Protein AF-A0A972S2K7-F1 (afdb_monomer)

Mean predicted aligned error: 4.79 Å

Radius of gyration: 17.34 Å; Cα contacts (8 Å, |Δi|>4): 99; chains: 1; bounding box: 44×30×43 Å

Secondary structure (DSSP, 8-state):
-HHHHHHHHHH-SSHHHHHHHHHHHHIIIIIIHHHHHHHHHHHT-S-HHHHHHHHHT-HHHHHHHHHHHTT-TT-GGGTHHHHHHHHHHHHHHHHHHHHHHHHHHHHHHHHHHHHHHHHHTT-

Structure (mmCIF, N/CA/C/O backbone):
data_AF-A0A972S2K7-F1
#
_entry.id   AF-A0A972S2K7-F1
#
loop_
_atom_site.group_PDB
_atom_site.id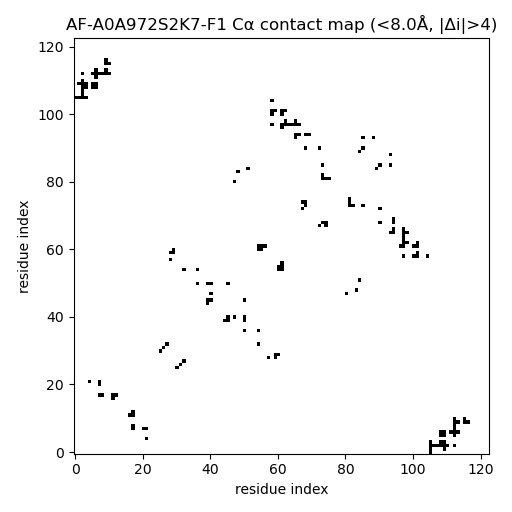
_atom_site.type_symbol
_atom_site.label_atom_id
_atom_site.label_alt_id
_atom_site.label_comp_id
_atom_site.label_asym_id
_atom_site.label_entity_id
_atom_site.label_seq_id
_atom_site.pdbx_PDB_ins_code
_atom_site.Cartn_x
_atom_site.Cartn_y
_atom_site.Cartn_z
_atom_site.occupancy
_atom_site.B_iso_or_equiv
_atom_site.auth_seq_id
_atom_site.auth_comp_id
_atom_site.auth_asym_id
_atom_site.auth_atom_id
_atom_site.pdbx_PDB_model_num
ATOM 1 N N . PHE A 1 1 ? 0.420 2.093 7.081 1.00 81.56 1 PHE A N 1
ATOM 2 C CA . PHE A 1 1 ? 0.387 1.406 8.393 1.00 81.56 1 PHE A CA 1
ATOM 3 C C . PHE A 1 1 ? -0.667 1.930 9.354 1.00 81.56 1 PHE A C 1
ATOM 5 O O . PHE A 1 1 ? -1.417 1.109 9.859 1.00 81.56 1 PHE A O 1
ATOM 12 N N . LEU A 1 2 ? -0.765 3.244 9.601 1.00 88.56 2 LEU A N 1
ATOM 13 C CA . LEU A 1 2 ? -1.687 3.786 10.614 1.00 88.56 2 LEU A CA 1
ATOM 14 C C . LEU A 1 2 ? -3.140 3.304 10.454 1.00 88.56 2 LEU A C 1
ATOM 16 O O . LEU A 1 2 ? -3.718 2.804 11.410 1.00 88.56 2 LEU A O 1
ATOM 20 N N . GLY A 1 3 ? -3.709 3.391 9.246 1.00 92.88 3 GLY A N 1
ATOM 21 C CA . GLY A 1 3 ? -5.088 2.949 9.002 1.00 92.88 3 GLY A CA 1
ATOM 22 C C . GLY A 1 3 ? -5.314 1.457 9.256 1.00 92.88 3 GLY A C 1
ATOM 23 O O . GLY A 1 3 ? -6.330 1.084 9.831 1.00 92.88 3 GLY A O 1
ATOM 24 N N . ILE A 1 4 ? -4.339 0.611 8.907 1.00 92.94 4 ILE A N 1
ATOM 25 C CA . ILE A 1 4 ? -4.375 -0.834 9.184 1.00 92.94 4 ILE A CA 1
ATOM 26 C C . ILE A 1 4 ? -4.319 -1.086 10.695 1.00 92.94 4 ILE A C 1
ATOM 28 O O . ILE A 1 4 ? -5.119 -1.853 11.218 1.00 92.94 4 ILE A O 1
ATOM 32 N N . ALA A 1 5 ? -3.413 -0.414 11.410 1.00 92.62 5 ALA A N 1
ATOM 33 C CA . ALA A 1 5 ? -3.284 -0.548 12.859 1.00 92.62 5 ALA A CA 1
ATOM 34 C C . ALA A 1 5 ? -4.555 -0.089 13.593 1.00 92.62 5 ALA A C 1
ATOM 36 O O . ALA A 1 5 ? -5.016 -0.764 14.511 1.00 92.62 5 ALA A O 1
ATOM 37 N N . PHE A 1 6 ? -5.158 1.018 13.150 1.00 94.38 6 PHE A N 1
ATOM 38 C CA . PHE A 1 6 ? -6.444 1.484 13.661 1.00 94.38 6 PHE A CA 1
ATOM 39 C C . PHE A 1 6 ? -7.570 0.485 13.370 1.00 94.38 6 PHE A C 1
ATOM 41 O O . PHE A 1 6 ? -8.346 0.150 14.257 1.00 94.38 6 PHE A O 1
ATOM 48 N N . PHE A 1 7 ? -7.644 -0.065 12.158 1.00 95.19 7 PHE A N 1
ATOM 49 C CA . PHE A 1 7 ? -8.612 -1.116 11.853 1.00 95.19 7 PHE A CA 1
ATOM 50 C C . PHE A 1 7 ? -8.457 -2.321 12.792 1.00 95.19 7 PHE A C 1
ATOM 52 O O . PHE A 1 7 ? -9.433 -2.750 13.406 1.00 95.19 7 PHE A O 1
ATOM 59 N N . ILE A 1 8 ? -7.229 -2.818 12.971 1.00 94.62 8 ILE A N 1
ATOM 60 C CA . ILE A 1 8 ? -6.939 -3.937 13.876 1.00 94.62 8 ILE A CA 1
ATOM 61 C C . ILE A 1 8 ? -7.396 -3.606 15.300 1.00 94.62 8 ILE A C 1
ATOM 63 O O . ILE A 1 8 ? -8.097 -4.417 15.905 1.00 94.62 8 ILE A O 1
ATOM 67 N N . SER A 1 9 ? -7.068 -2.416 15.817 1.00 93.44 9 SER A N 1
ATOM 68 C CA . SER A 1 9 ? -7.417 -2.026 17.189 1.00 93.44 9 SER A CA 1
ATOM 69 C C . SER A 1 9 ? -8.926 -2.007 17.441 1.00 93.44 9 SER A C 1
ATOM 71 O O . SER A 1 9 ? -9.363 -2.339 18.538 1.00 93.44 9 SER A O 1
ATOM 73 N N . THR A 1 10 ? -9.736 -1.693 16.425 1.00 93.12 10 THR A N 1
ATOM 74 C CA . THR A 1 10 ? -11.205 -1.691 16.549 1.00 93.12 10 THR A CA 1
ATOM 75 C C . THR A 1 10 ? -11.824 -3.090 16.569 1.00 93.12 10 THR A C 1
ATOM 77 O O . THR A 1 10 ? -12.941 -3.266 17.065 1.00 93.12 10 THR A O 1
ATOM 80 N N . VAL A 1 11 ? -11.124 -4.099 16.040 1.00 91.69 11 VAL A N 1
ATOM 81 C CA . VAL A 1 11 ? -11.620 -5.478 15.926 1.00 91.69 11 VAL A CA 1
ATOM 82 C C . VAL A 1 11 ? -11.224 -6.316 17.141 1.00 91.69 11 VAL A C 1
ATOM 84 O O . VAL A 1 11 ? -12.057 -7.080 17.645 1.00 91.69 11 VAL A O 1
ATOM 87 N N . VAL A 1 12 ? -9.986 -6.163 17.612 1.00 94.44 12 VAL A N 1
ATOM 88 C CA . VAL A 1 12 ? -9.402 -6.957 18.702 1.00 94.44 12 VAL A CA 1
ATOM 89 C C . VAL A 1 12 ? -9.922 -6.539 20.076 1.00 94.44 12 VAL A C 1
ATOM 91 O O . VAL A 1 12 ? -10.263 -5.385 2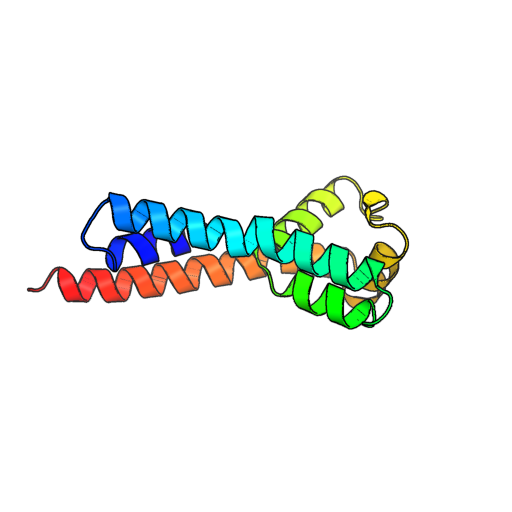0.307 1.00 94.44 12 VAL A O 1
ATOM 94 N N . LYS A 1 13 ? -9.992 -7.502 21.003 1.00 88.44 13 LYS A N 1
ATOM 95 C CA . LYS A 1 13 ? -10.498 -7.282 22.372 1.00 88.44 13 LYS A CA 1
ATOM 96 C C . LYS A 1 13 ? -9.397 -7.118 23.418 1.00 88.44 13 LYS A C 1
ATOM 98 O O . LYS A 1 13 ? -9.664 -6.594 24.491 1.00 88.44 13 LYS A O 1
ATOM 103 N N . SER A 1 14 ? -8.188 -7.595 23.131 1.00 93.00 14 SER A N 1
ATOM 104 C CA . SER A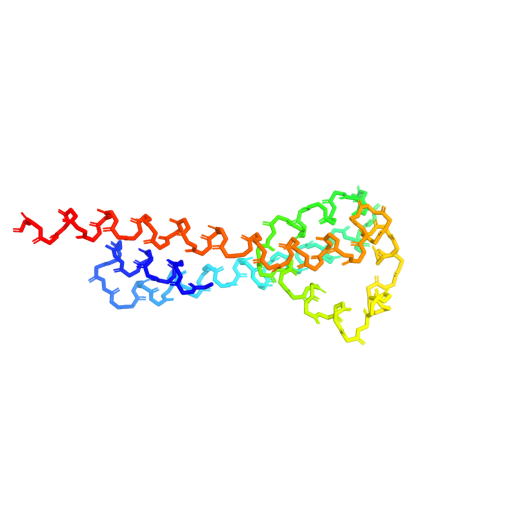 1 14 ? -7.048 -7.505 24.040 1.00 93.00 14 SER A CA 1
ATOM 105 C C . SER A 1 14 ? -5.835 -6.912 23.338 1.00 93.00 14 SER A C 1
ATOM 107 O O . SER A 1 14 ? -5.660 -7.050 22.123 1.00 93.00 14 SER A O 1
ATOM 109 N N . HIS A 1 15 ? -4.994 -6.260 24.137 1.00 91.31 15 HIS A N 1
ATOM 110 C CA . HIS A 1 15 ? -3.758 -5.647 23.672 1.00 91.31 15 HIS A CA 1
ATOM 111 C C . HIS A 1 15 ? -2.810 -6.681 23.050 1.00 91.31 15 HIS A C 1
ATOM 113 O O . HIS A 1 15 ? -2.335 -6.475 21.934 1.00 91.31 15 HIS A O 1
ATOM 119 N N . ASP A 1 16 ? -2.625 -7.827 23.713 1.00 94.50 16 ASP A N 1
ATOM 120 C CA . ASP A 1 16 ? -1.712 -8.885 23.262 1.00 94.50 16 ASP A CA 1
ATOM 121 C C . ASP A 1 16 ? -2.094 -9.429 21.879 1.00 94.50 16 ASP A C 1
ATOM 123 O O . ASP A 1 16 ? -1.238 -9.605 21.011 1.00 94.50 16 ASP A O 1
ATOM 127 N N . ILE A 1 17 ? -3.395 -9.629 21.630 1.00 94.94 17 ILE A N 1
ATOM 128 C CA . ILE A 1 17 ? -3.895 -10.085 20.325 1.00 94.94 17 ILE A CA 1
ATOM 129 C C . ILE A 1 17 ? -3.697 -8.994 19.265 1.00 94.94 17 ILE A C 1
ATOM 131 O O . ILE A 1 17 ? -3.297 -9.293 18.140 1.00 94.94 17 ILE A O 1
ATOM 135 N N . GLY A 1 18 ? -3.945 -7.727 19.610 1.00 94.94 18 GLY A N 1
ATOM 136 C CA . GLY A 1 18 ? -3.714 -6.596 18.708 1.00 94.94 18 GLY A CA 1
ATOM 137 C C . GLY A 1 18 ? -2.260 -6.475 18.262 1.00 94.94 18 GLY A C 1
ATOM 138 O O . GLY A 1 18 ? -1.994 -6.275 17.073 1.00 94.94 18 GLY A O 1
ATOM 139 N N . LEU A 1 19 ? -1.323 -6.653 19.195 1.00 94.62 19 LEU A N 1
ATOM 140 C CA . LEU A 1 19 ? 0.108 -6.649 18.911 1.00 94.62 19 LEU A CA 1
ATOM 141 C C . LEU A 1 19 ? 0.497 -7.839 18.030 1.00 94.62 19 LEU A C 1
ATOM 143 O O . LEU A 1 19 ? 1.142 -7.635 17.003 1.00 94.62 19 LEU A O 1
ATOM 147 N N . ALA A 1 20 ? 0.055 -9.053 18.372 1.00 95.56 20 ALA A N 1
ATOM 148 C CA . ALA A 1 20 ? 0.352 -10.257 17.596 1.00 95.56 20 ALA A CA 1
ATOM 149 C C . ALA A 1 20 ? -0.146 -10.153 16.144 1.00 95.56 20 ALA A C 1
ATOM 151 O O . ALA A 1 20 ? 0.594 -10.467 15.212 1.00 95.56 20 ALA A O 1
ATOM 152 N N . ILE A 1 21 ? -1.369 -9.654 15.931 1.00 95.88 21 ILE A N 1
ATOM 153 C CA . ILE A 1 21 ? -1.930 -9.465 14.585 1.00 95.88 21 ILE A CA 1
ATOM 154 C C . ILE A 1 21 ? -1.175 -8.373 13.828 1.00 95.88 21 ILE A C 1
ATOM 156 O O . ILE A 1 21 ? -0.830 -8.570 12.666 1.00 95.88 21 ILE A O 1
ATOM 160 N N . SER A 1 22 ? -0.884 -7.238 14.468 1.00 93.75 22 SER A N 1
ATOM 161 C CA . SER A 1 22 ? -0.142 -6.145 13.824 1.00 93.75 22 SER A CA 1
ATOM 162 C C . SER A 1 22 ? 1.254 -6.592 13.395 1.00 93.75 22 SER A C 1
ATOM 164 O O . SER A 1 22 ? 1.691 -6.293 12.284 1.00 93.75 22 SER A O 1
ATOM 166 N N . PHE A 1 23 ? 1.927 -7.359 14.253 1.00 93.00 23 PHE A N 1
ATOM 167 C CA . PHE A 1 23 ? 3.220 -7.954 13.950 1.00 93.00 23 PHE A CA 1
ATOM 168 C C . PHE A 1 23 ? 3.124 -8.993 12.825 1.00 93.00 23 PHE A C 1
ATOM 170 O O . PHE A 1 23 ? 3.942 -8.977 11.911 1.00 93.00 23 PHE A O 1
ATOM 177 N N . GLY A 1 24 ? 2.091 -9.839 12.823 1.00 94.75 24 GLY A N 1
ATOM 178 C CA . GLY A 1 24 ? 1.838 -10.794 11.742 1.00 94.75 24 GLY A CA 1
ATOM 179 C C . GLY A 1 24 ? 1.600 -10.114 10.390 1.00 94.75 24 GLY A C 1
ATOM 180 O O . GLY A 1 24 ? 2.204 -10.500 9.393 1.00 94.75 24 GLY A O 1
ATOM 181 N N . VAL A 1 25 ? 0.786 -9.055 10.356 1.00 93.50 25 VAL A N 1
ATOM 182 C CA . VAL A 1 25 ? 0.560 -8.248 9.144 1.00 93.50 25 VAL A CA 1
ATOM 183 C C . VAL A 1 25 ? 1.864 -7.625 8.656 1.00 93.50 25 VAL A C 1
ATOM 185 O O . VAL A 1 25 ? 2.141 -7.642 7.459 1.00 93.50 25 VAL A O 1
ATOM 188 N N . TRP A 1 26 ? 2.684 -7.111 9.573 1.00 91.88 26 TRP A N 1
ATOM 189 C CA . TRP A 1 26 ? 3.999 -6.581 9.236 1.00 91.88 26 TRP A CA 1
ATOM 190 C C . TRP A 1 26 ? 4.925 -7.657 8.651 1.00 91.88 26 TRP A C 1
ATOM 192 O O . TRP A 1 26 ? 5.525 -7.417 7.608 1.00 91.88 26 TRP A O 1
ATOM 202 N N . ILE A 1 27 ? 4.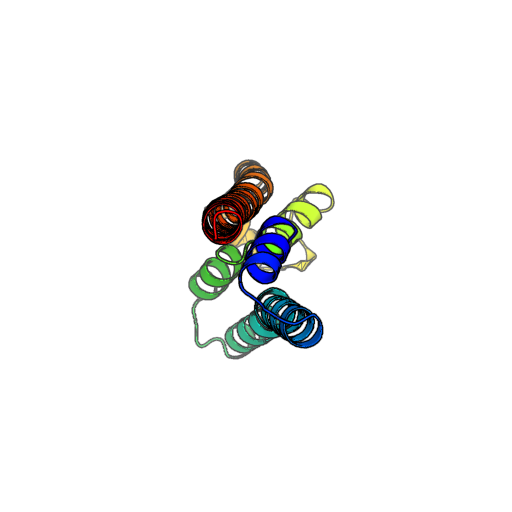995 -8.854 9.249 1.00 93.06 27 ILE A N 1
ATOM 203 C CA . ILE A 1 27 ? 5.797 -9.966 8.714 1.00 93.06 27 ILE A CA 1
ATOM 204 C C . ILE A 1 27 ? 5.348 -10.317 7.301 1.00 93.06 27 ILE A C 1
ATOM 206 O O . ILE A 1 27 ? 6.193 -10.455 6.425 1.00 93.06 27 ILE A O 1
ATOM 210 N N . VAL A 1 28 ? 4.044 -10.463 7.065 1.00 91.75 28 VAL A N 1
ATOM 211 C CA . VAL A 1 28 ? 3.532 -10.846 5.743 1.00 91.75 28 VAL A CA 1
ATOM 212 C C . VAL A 1 28 ? 3.871 -9.781 4.706 1.00 91.75 28 VAL A C 1
ATOM 214 O O . VAL A 1 28 ? 4.411 -10.108 3.652 1.00 91.75 28 VAL A O 1
ATOM 217 N N . LEU A 1 29 ? 3.581 -8.516 5.016 1.00 89.69 29 LEU A N 1
ATOM 218 C CA . LEU A 1 29 ? 3.768 -7.424 4.070 1.00 89.69 29 LEU A CA 1
ATOM 219 C C . LEU A 1 29 ? 5.233 -7.024 3.876 1.00 89.69 29 LEU A C 1
ATOM 221 O O . LEU A 1 29 ? 5.534 -6.425 2.857 1.00 89.69 29 LEU A O 1
ATOM 225 N N . LEU A 1 30 ? 6.136 -7.278 4.821 1.00 87.06 30 LEU A N 1
ATOM 226 C CA . LEU A 1 30 ? 7.526 -6.826 4.705 1.00 87.06 30 LEU A CA 1
ATOM 227 C C . LEU A 1 30 ? 8.504 -7.995 4.616 1.00 87.06 30 LEU A C 1
ATOM 229 O O . LEU A 1 30 ? 9.287 -8.074 3.682 1.00 87.06 30 LEU A O 1
ATOM 233 N N . GLY A 1 31 ? 8.466 -8.924 5.567 1.00 85.69 31 GLY A N 1
ATOM 234 C CA . GLY A 1 31 ? 9.443 -10.013 5.612 1.00 85.69 31 GLY A CA 1
ATOM 235 C C . GLY A 1 31 ? 9.166 -11.129 4.603 1.00 85.69 31 GLY A C 1
ATOM 236 O O . GLY A 1 31 ? 10.066 -11.582 3.902 1.00 85.69 31 GLY A O 1
ATOM 237 N N . PHE A 1 32 ? 7.924 -11.608 4.551 1.00 88.06 32 PHE A N 1
ATOM 238 C CA . PHE A 1 32 ? 7.589 -12.842 3.845 1.00 88.06 32 PHE A CA 1
ATOM 239 C C . PHE A 1 32 ? 7.524 -12.651 2.331 1.00 88.06 32 PHE A C 1
ATOM 241 O O . PHE A 1 32 ? 8.082 -13.464 1.596 1.00 88.06 32 PHE A O 1
ATOM 248 N N . ILE A 1 33 ? 6.867 -11.581 1.869 1.00 89.19 33 ILE A N 1
ATOM 249 C CA . ILE A 1 33 ? 6.764 -11.270 0.437 1.00 89.19 33 ILE A CA 1
ATOM 250 C C . ILE A 1 33 ? 8.155 -11.089 -0.179 1.00 89.19 33 ILE A C 1
ATOM 252 O O . ILE A 1 33 ? 8.428 -11.703 -1.205 1.00 89.19 33 ILE A O 1
ATOM 256 N N . ASP A 1 34 ? 9.055 -10.349 0.469 1.00 87.69 34 ASP A N 1
ATOM 257 C CA . ASP A 1 34 ? 10.398 -10.088 -0.061 1.00 87.69 34 ASP A CA 1
ATOM 258 C C . ASP A 1 34 ? 11.200 -11.381 -0.255 1.00 87.69 34 ASP A C 1
ATOM 260 O O . ASP A 1 34 ? 11.727 -11.645 -1.337 1.00 87.69 34 ASP A O 1
ATOM 264 N N . VAL A 1 35 ? 11.243 -12.236 0.772 1.00 89.62 35 VAL A N 1
ATOM 265 C CA . VAL A 1 35 ? 11.954 -13.522 0.700 1.00 89.62 35 VAL A CA 1
ATOM 266 C C . VAL A 1 35 ? 11.325 -14.444 -0.346 1.00 89.62 35 VAL A C 1
ATOM 268 O O . VAL A 1 35 ? 12.045 -15.108 -1.094 1.00 89.62 35 VAL A O 1
ATOM 271 N N . ALA A 1 36 ? 9.992 -14.478 -0.429 1.00 90.44 36 ALA A N 1
ATOM 272 C CA . ALA A 1 36 ? 9.288 -15.290 -1.412 1.00 90.44 36 ALA A CA 1
ATOM 273 C C . ALA A 1 36 ? 9.599 -14.840 -2.848 1.00 90.44 36 ALA A C 1
ATOM 275 O O . ALA A 1 36 ? 9.912 -15.680 -3.691 1.00 90.44 36 ALA A O 1
ATOM 276 N N . LEU A 1 37 ? 9.565 -13.533 -3.122 1.00 88.25 37 LEU A N 1
ATOM 277 C CA . LEU A 1 37 ? 9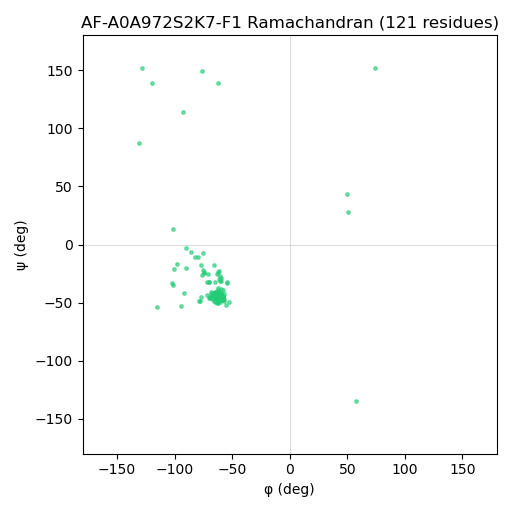.831 -12.984 -4.452 1.00 88.25 37 LEU A CA 1
ATOM 278 C C . LEU A 1 37 ? 11.287 -13.199 -4.876 1.00 88.25 37 LEU A C 1
ATOM 280 O O . LEU A 1 37 ? 11.519 -13.685 -5.982 1.00 88.25 37 LEU A O 1
ATOM 284 N N . ILE A 1 38 ? 12.260 -12.956 -3.990 1.00 86.69 38 ILE A N 1
ATOM 285 C CA . ILE A 1 38 ? 13.678 -13.260 -4.259 1.00 86.69 38 ILE A CA 1
ATOM 286 C C . ILE A 1 38 ? 13.852 -14.751 -4.568 1.00 86.69 38 ILE A C 1
ATOM 288 O O . ILE A 1 38 ? 14.520 -15.116 -5.535 1.00 86.69 38 ILE A O 1
ATOM 292 N N . GLY A 1 39 ? 13.214 -15.624 -3.785 1.00 88.38 39 GLY A N 1
ATOM 293 C CA . GLY A 1 39 ? 13.250 -17.065 -4.018 1.00 88.38 39 GLY A CA 1
ATOM 294 C C . GLY A 1 39 ? 12.686 -17.472 -5.384 1.00 88.38 39 GLY A C 1
ATOM 295 O O . GLY A 1 39 ? 13.239 -18.368 -6.024 1.00 88.38 39 GLY A O 1
ATOM 296 N N . LEU A 1 40 ? 11.620 -16.816 -5.852 1.00 88.12 40 LEU A N 1
ATOM 297 C CA . LEU A 1 40 ? 11.044 -17.054 -7.180 1.00 88.12 40 LEU A CA 1
ATOM 298 C C . LEU A 1 40 ? 11.973 -16.583 -8.303 1.00 88.12 40 LEU A C 1
ATOM 300 O O . LEU A 1 40 ? 12.165 -17.324 -9.269 1.00 88.12 40 LEU A O 1
ATOM 304 N N . MET A 1 41 ? 12.593 -15.411 -8.147 1.00 84.94 41 MET A N 1
ATOM 305 C CA . MET A 1 41 ? 13.575 -14.890 -9.103 1.00 84.94 41 MET A CA 1
ATOM 306 C C . MET A 1 41 ? 14.800 -15.803 -9.201 1.00 84.94 41 MET A C 1
ATOM 308 O O . MET A 1 41 ? 15.214 -16.168 -10.294 1.00 84.94 41 MET A O 1
ATOM 312 N N . MET A 1 42 ? 15.340 -16.268 -8.069 1.00 86.81 42 MET A N 1
ATOM 313 C CA . MET A 1 42 ? 16.502 -17.170 -8.049 1.00 86.81 42 MET A CA 1
ATOM 314 C C . MET A 1 42 ? 16.249 -18.503 -8.760 1.00 86.81 42 MET A C 1
ATOM 316 O O . MET A 1 42 ? 17.178 -19.118 -9.282 1.00 86.81 42 MET A O 1
ATOM 320 N N . GLN A 1 43 ? 15.002 -18.977 -8.764 1.00 86.75 43 GLN A N 1
ATOM 321 C CA . GLN A 1 43 ? 14.647 -20.223 -9.434 1.00 86.75 43 GLN A CA 1
ATOM 322 C C . GLN A 1 43 ? 14.546 -20.070 -10.957 1.00 86.75 43 GLN A C 1
ATOM 324 O O . GLN A 1 43 ? 14.569 -21.094 -11.638 1.00 86.75 43 GLN A O 1
ATOM 329 N N . ASN A 1 44 ? 14.428 -18.846 -11.494 1.00 80.25 44 ASN A N 1
ATOM 330 C CA . ASN A 1 44 ? 14.207 -18.561 -12.922 1.00 80.25 44 ASN A CA 1
ATOM 331 C C . ASN A 1 44 ? 13.038 -19.360 -13.542 1.00 80.25 44 ASN A C 1
ATOM 333 O O . ASN A 1 44 ? 13.046 -19.693 -14.726 1.00 80.25 44 ASN A O 1
ATOM 337 N N . ARG A 1 45 ? 12.038 -19.729 -12.729 1.00 81.12 45 ARG A N 1
ATOM 338 C CA . ARG A 1 45 ? 10.865 -20.524 -13.158 1.00 81.12 45 ARG A CA 1
ATOM 339 C C . ARG A 1 45 ? 9.635 -19.675 -13.450 1.00 81.12 45 ARG A C 1
ATOM 341 O O . ARG A 1 45 ? 8.684 -20.167 -14.049 1.00 81.12 45 ARG A O 1
ATOM 348 N N . VAL A 1 46 ? 9.637 -18.437 -12.977 1.00 84.88 46 VAL A N 1
ATOM 349 C CA . VAL A 1 46 ? 8.543 -17.477 -13.099 1.00 84.88 46 VAL A CA 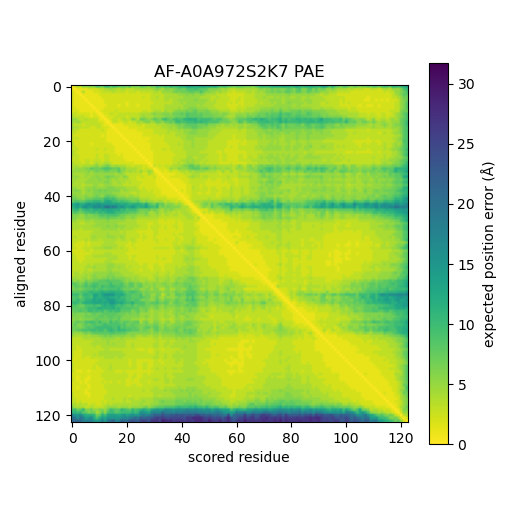1
ATOM 350 C C . VAL A 1 46 ? 9.087 -16.277 -13.859 1.00 84.88 46 VAL A C 1
ATOM 352 O O . VAL A 1 46 ? 10.224 -15.883 -13.623 1.00 84.88 46 VAL A O 1
ATOM 355 N N . ALA A 1 47 ? 8.297 -15.725 -14.779 1.00 85.75 47 ALA A N 1
ATOM 356 C CA . ALA A 1 47 ? 8.687 -14.525 -15.509 1.00 85.75 47 ALA A CA 1
ATOM 357 C C . ALA A 1 47 ? 8.859 -13.340 -14.545 1.00 85.75 47 ALA A C 1
ATOM 359 O O . ALA A 1 47 ? 8.020 -13.140 -13.660 1.00 85.75 47 ALA A O 1
ATOM 360 N N . ASP A 1 48 ? 9.900 -12.535 -14.759 1.00 82.00 48 ASP A N 1
ATOM 361 C CA . ASP A 1 48 ? 10.207 -11.348 -13.947 1.00 82.00 48 ASP A CA 1
ATOM 362 C C . ASP A 1 48 ? 9.010 -10.387 -13.863 1.00 82.00 48 ASP A C 1
ATOM 364 O O . ASP A 1 48 ? 8.744 -9.795 -12.819 1.00 82.00 48 ASP A O 1
ATOM 368 N N . GLU A 1 49 ? 8.216 -10.324 -14.934 1.00 83.25 49 GLU A N 1
ATOM 369 C CA . GLU A 1 49 ? 6.978 -9.548 -15.032 1.00 83.25 49 GLU A CA 1
ATOM 370 C C . GLU A 1 49 ? 5.958 -9.915 -13.946 1.00 83.25 49 GLU A C 1
ATOM 372 O O . GLU A 1 49 ? 5.328 -9.053 -13.329 1.00 83.25 49 GLU A O 1
ATOM 377 N N . VAL A 1 50 ? 5.799 -11.216 -13.686 1.00 87.88 50 VAL A N 1
ATOM 378 C CA . VAL A 1 50 ? 4.845 -11.734 -12.700 1.00 87.88 50 VAL A CA 1
ATOM 379 C C . VAL A 1 50 ? 5.343 -11.425 -11.296 1.00 87.88 50 VAL A C 1
ATOM 381 O O . VAL A 1 50 ? 4.565 -10.979 -10.453 1.00 87.88 50 VAL A O 1
ATOM 384 N N . VAL A 1 51 ? 6.641 -11.618 -11.050 1.00 88.31 51 VAL A N 1
ATOM 385 C CA . VAL A 1 51 ? 7.266 -11.288 -9.764 1.00 88.31 51 VAL A CA 1
ATOM 386 C C . VAL A 1 51 ? 7.097 -9.799 -9.471 1.00 88.31 51 VAL A C 1
ATOM 388 O O . VAL A 1 51 ? 6.642 -9.437 -8.385 1.00 88.31 51 VAL A O 1
ATOM 391 N N . LEU A 1 52 ? 7.385 -8.938 -10.449 1.00 86.44 52 LEU A N 1
ATOM 392 C CA . LEU A 1 52 ? 7.246 -7.496 -10.299 1.00 86.44 52 LEU A CA 1
ATOM 393 C C . LEU A 1 52 ? 5.791 -7.087 -10.080 1.00 86.44 52 LEU A C 1
ATOM 395 O O . LEU A 1 52 ? 5.514 -6.261 -9.216 1.00 86.44 52 LEU A O 1
ATOM 399 N N . THR A 1 53 ? 4.850 -7.680 -10.814 1.00 87.69 53 THR A N 1
ATOM 400 C CA . THR A 1 53 ? 3.422 -7.398 -10.627 1.00 87.69 53 THR A CA 1
ATOM 401 C C . THR A 1 53 ? 2.998 -7.708 -9.194 1.00 87.69 53 THR A C 1
ATOM 403 O O . THR A 1 53 ? 2.349 -6.885 -8.554 1.00 87.69 53 THR A O 1
ATOM 406 N N . VAL A 1 54 ? 3.412 -8.856 -8.648 1.00 90.88 54 VAL A N 1
ATOM 407 C CA . VAL A 1 54 ? 3.126 -9.218 -7.253 1.00 90.88 54 VAL A CA 1
ATOM 408 C C . VAL A 1 54 ? 3.810 -8.260 -6.273 1.00 90.88 54 VAL A C 1
ATOM 410 O O . VAL A 1 54 ? 3.176 -7.838 -5.306 1.00 90.88 54 VAL A O 1
ATOM 413 N N . ALA A 1 55 ? 5.059 -7.861 -6.533 1.00 90.25 55 ALA A N 1
ATOM 414 C CA . ALA A 1 55 ? 5.763 -6.861 -5.730 1.00 90.25 55 ALA A CA 1
ATOM 415 C C . ALA A 1 55 ? 4.994 -5.530 -5.694 1.00 90.25 55 ALA A C 1
ATOM 417 O O . ALA A 1 55 ? 4.771 -4.953 -4.632 1.00 90.25 55 ALA A O 1
ATOM 418 N N . MET A 1 56 ? 4.511 -5.073 -6.850 1.00 91.25 56 MET A N 1
ATOM 419 C CA . MET A 1 56 ? 3.804 -3.801 -7.001 1.00 91.25 56 MET A CA 1
ATOM 420 C C . MET A 1 56 ? 2.357 -3.824 -6.476 1.00 91.25 56 MET A C 1
ATOM 422 O O . MET A 1 56 ? 1.724 -2.770 -6.386 1.00 91.25 56 MET A O 1
ATOM 426 N N . LEU A 1 57 ? 1.829 -4.988 -6.080 1.00 93.00 57 LEU A N 1
ATOM 427 C CA . LEU A 1 57 ? 0.573 -5.108 -5.326 1.00 93.00 57 LEU A CA 1
ATOM 428 C C . LEU A 1 57 ? 0.758 -4.882 -3.821 1.00 93.00 57 LEU A C 1
ATOM 430 O O . LEU A 1 57 ? -0.223 -4.782 -3.088 1.00 93.00 57 LEU A O 1
ATOM 434 N N . ASN A 1 58 ? 1.991 -4.828 -3.324 1.00 94.31 58 ASN A N 1
ATOM 435 C CA . ASN A 1 58 ? 2.248 -4.596 -1.914 1.00 94.31 58 ASN A CA 1
ATOM 436 C C . ASN A 1 58 ? 2.455 -3.095 -1.645 1.00 94.31 58 ASN A C 1
ATOM 438 O O . ASN A 1 58 ? 3.466 -2.53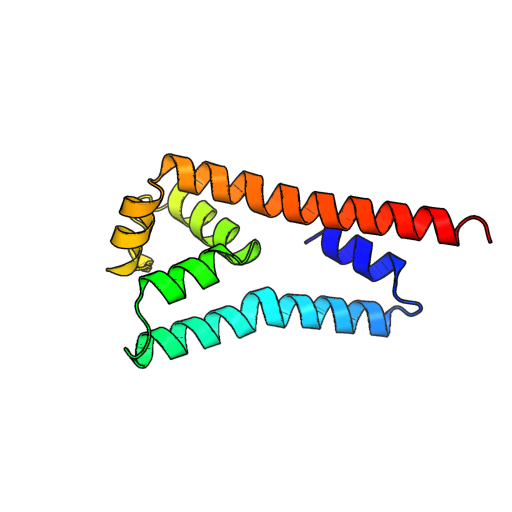5 -2.065 1.00 94.31 58 ASN A O 1
ATOM 442 N N . PRO A 1 59 ? 1.572 -2.418 -0.889 1.00 93.94 59 PRO A N 1
ATOM 443 C CA . PRO A 1 59 ? 1.679 -0.975 -0.667 1.00 93.94 59 PRO A CA 1
ATOM 444 C C . PRO A 1 59 ? 2.956 -0.560 0.079 1.00 93.94 59 PRO A C 1
ATOM 446 O O . PRO A 1 59 ? 3.397 0.576 -0.076 1.00 93.94 59 PRO A O 1
ATOM 449 N N . ILE A 1 60 ? 3.560 -1.445 0.882 1.00 93.19 60 ILE A N 1
ATOM 450 C CA . ILE A 1 60 ? 4.857 -1.155 1.514 1.00 93.19 60 ILE A CA 1
ATOM 451 C C . ILE A 1 60 ? 5.957 -1.142 0.457 1.00 93.19 60 ILE A C 1
ATOM 453 O O . ILE A 1 60 ? 6.778 -0.226 0.440 1.00 93.19 60 ILE A O 1
ATOM 457 N N . GLU A 1 61 ? 5.952 -2.142 -0.421 1.00 93.06 61 GLU A N 1
ATOM 458 C CA . GLU A 1 61 ? 6.989 -2.305 -1.432 1.00 93.06 61 GLU A CA 1
ATOM 459 C C . GLU A 1 61 ? 6.969 -1.170 -2.440 1.00 93.06 61 GLU A C 1
ATOM 461 O O . GLU A 1 61 ? 7.998 -0.556 -2.708 1.00 93.06 61 GLU A O 1
ATOM 466 N N . VAL A 1 62 ? 5.778 -0.815 -2.920 1.00 94.38 62 VAL A N 1
ATOM 467 C CA . VAL A 1 62 ? 5.617 0.302 -3.851 1.00 94.38 62 VAL A CA 1
ATOM 468 C C . VAL A 1 62 ? 6.136 1.599 -3.229 1.00 94.38 62 VAL A C 1
ATOM 470 O O . VAL A 1 62 ? 6.862 2.346 -3.883 1.00 94.38 62 VAL A O 1
ATOM 473 N N . PHE A 1 63 ? 5.812 1.865 -1.958 1.00 94.62 63 PHE A N 1
ATOM 474 C CA . PHE A 1 63 ? 6.333 3.040 -1.260 1.00 94.62 63 PHE A CA 1
ATOM 475 C C . PHE A 1 63 ? 7.863 3.011 -1.159 1.00 94.62 63 PHE A C 1
ATOM 477 O O . PHE A 1 63 ? 8.513 4.025 -1.405 1.00 94.62 63 PHE A O 1
ATOM 484 N N . ARG A 1 64 ? 8.446 1.852 -0.825 1.00 92.44 64 ARG A N 1
ATOM 485 C CA . ARG A 1 64 ? 9.898 1.672 -0.699 1.00 92.44 64 ARG A CA 1
ATOM 486 C C . ARG A 1 64 ? 10.613 1.927 -2.023 1.00 92.44 64 ARG A C 1
ATOM 488 O O . ARG A 1 64 ? 11.553 2.715 -2.056 1.00 92.44 64 ARG A O 1
ATOM 495 N N . VAL A 1 65 ? 10.148 1.307 -3.104 1.00 92.50 65 VAL A N 1
ATOM 496 C CA . VAL A 1 65 ? 10.720 1.477 -4.446 1.00 92.50 65 VAL A CA 1
ATOM 497 C C . VAL A 1 65 ? 10.576 2.925 -4.917 1.00 92.50 65 VAL A C 1
ATOM 499 O O . VAL A 1 65 ? 11.545 3.517 -5.385 1.00 92.50 65 VAL A O 1
ATOM 502 N N . GLY A 1 66 ? 9.408 3.538 -4.708 1.00 93.69 66 GLY A N 1
ATOM 503 C CA . GLY A 1 66 ? 9.186 4.953 -5.001 1.00 93.69 66 GLY A CA 1
ATOM 504 C C . GLY A 1 66 ? 10.140 5.876 -4.246 1.00 93.69 66 GLY A C 1
ATOM 505 O O . GLY A 1 66 ? 10.759 6.749 -4.848 1.00 93.69 66 GLY A O 1
ATOM 506 N N . ALA A 1 67 ? 10.324 5.649 -2.945 1.00 93.25 67 ALA A N 1
ATOM 507 C CA . ALA A 1 67 ? 11.246 6.429 -2.128 1.00 93.25 67 ALA A CA 1
ATOM 508 C C . ALA A 1 67 ? 12.703 6.287 -2.596 1.00 93.25 67 ALA A C 1
ATOM 510 O O . ALA A 1 67 ? 13.410 7.287 -2.658 1.00 93.25 67 ALA A O 1
ATOM 511 N N . ILE A 1 68 ? 13.143 5.079 -2.967 1.00 93.19 68 ILE A N 1
ATOM 512 C CA . ILE A 1 68 ? 14.487 4.854 -3.526 1.00 93.19 68 ILE A CA 1
ATOM 513 C C . ILE A 1 68 ? 14.637 5.585 -4.864 1.00 93.19 68 ILE A C 1
ATOM 515 O O . ILE A 1 68 ? 15.653 6.240 -5.076 1.00 93.19 68 ILE A O 1
ATOM 519 N N . SER A 1 69 ? 13.607 5.560 -5.717 1.00 92.81 69 SER A N 1
ATOM 520 C CA . SER A 1 69 ? 13.632 6.213 -7.034 1.00 92.81 69 SER A CA 1
ATOM 521 C C . SER A 1 69 ? 13.830 7.734 -6.970 1.00 92.81 69 SER A C 1
ATOM 523 O O . SER A 1 69 ? 14.320 8.338 -7.918 1.00 92.81 69 SER A O 1
ATOM 525 N N . LEU A 1 70 ? 13.494 8.366 -5.838 1.00 91.56 70 LEU A N 1
ATOM 526 C CA . LEU A 1 70 ? 13.746 9.795 -5.620 1.00 91.56 70 LEU A CA 1
ATOM 527 C C . LEU A 1 70 ? 15.236 10.113 -5.427 1.00 91.56 70 LEU A C 1
ATOM 529 O O . LEU A 1 70 ? 15.647 11.243 -5.683 1.00 91.56 70 LEU A O 1
ATOM 533 N N . PHE A 1 71 ? 16.028 9.143 -4.967 1.00 92.12 71 PHE A N 1
ATOM 534 C CA . PHE A 1 71 ? 17.471 9.288 -4.754 1.00 92.12 71 PHE A CA 1
ATOM 535 C C . PHE A 1 71 ? 18.295 8.638 -5.872 1.00 92.12 71 PHE A C 1
ATOM 537 O O . PHE A 1 71 ? 19.357 9.150 -6.214 1.00 92.12 71 PHE A O 1
ATOM 544 N N . ASP A 1 72 ? 17.801 7.539 -6.442 1.00 91.75 72 ASP A N 1
ATOM 545 C CA . ASP A 1 72 ? 18.391 6.807 -7.564 1.00 91.75 72 ASP A CA 1
ATOM 546 C C . ASP A 1 72 ? 17.304 6.542 -8.624 1.00 91.75 72 ASP A C 1
ATOM 548 O O . ASP A 1 72 ? 16.634 5.505 -8.573 1.00 91.75 72 ASP A O 1
ATOM 552 N N . PRO A 1 73 ? 17.085 7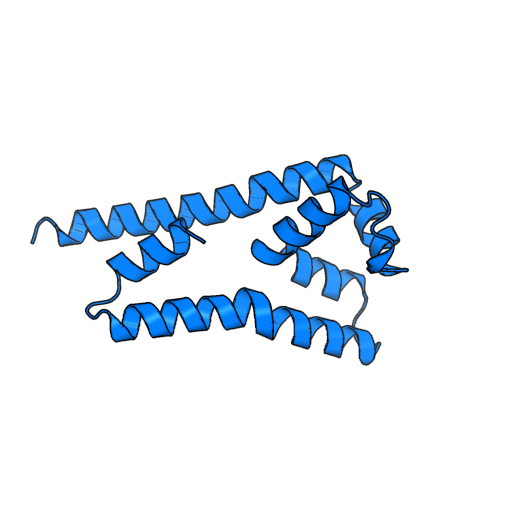.481 -9.567 1.00 87.94 73 PRO A N 1
ATOM 553 C CA . PRO A 1 73 ? 16.015 7.380 -10.564 1.00 87.94 73 PRO A CA 1
ATOM 554 C C . PRO A 1 73 ? 16.136 6.182 -11.505 1.00 87.94 73 PRO A C 1
ATOM 556 O O . PRO A 1 73 ? 15.128 5.754 -12.066 1.00 87.94 73 PRO A O 1
ATOM 559 N N . GLU A 1 74 ? 17.348 5.651 -11.680 1.00 87.06 74 GLU A N 1
ATOM 560 C CA . GLU A 1 74 ? 17.611 4.473 -12.511 1.00 87.06 74 GLU A CA 1
ATOM 561 C C . GLU A 1 74 ? 17.402 3.164 -11.741 1.00 87.06 74 GLU A C 1
ATOM 563 O O . GLU A 1 74 ? 17.422 2.093 -12.342 1.00 87.06 74 GLU A O 1
ATOM 568 N N . LEU A 1 75 ? 17.156 3.239 -10.424 1.00 87.25 75 LEU A N 1
ATOM 569 C CA . LEU A 1 75 ? 16.959 2.085 -9.549 1.00 87.25 75 LEU A CA 1
ATOM 570 C C . LEU A 1 75 ? 18.074 1.043 -9.730 1.00 87.25 75 LEU A C 1
ATOM 572 O O . LEU A 1 75 ? 17.823 -0.162 -9.762 1.00 87.25 75 LEU A O 1
ATOM 576 N N . THR A 1 76 ? 19.322 1.505 -9.805 1.00 84.25 76 THR A N 1
ATOM 577 C CA . THR A 1 76 ? 20.514 0.705 -10.130 1.00 84.25 76 THR A CA 1
ATOM 578 C C . THR A 1 76 ? 20.663 -0.512 -9.211 1.00 84.25 76 THR A C 1
ATOM 580 O O . THR A 1 76 ? 21.113 -1.580 -9.626 1.00 84.25 76 THR A O 1
ATOM 583 N N . ILE A 1 77 ? 20.216 -0.377 -7.959 1.00 78.31 77 ILE A N 1
ATOM 584 C CA . ILE A 1 77 ? 20.213 -1.431 -6.932 1.00 78.31 77 ILE A CA 1
ATOM 585 C C . ILE A 1 77 ? 19.379 -2.657 -7.360 1.00 78.31 77 ILE A C 1
ATOM 587 O O . ILE A 1 77 ? 19.678 -3.777 -6.953 1.00 78.31 77 ILE A O 1
ATOM 591 N N . PHE A 1 78 ? 18.358 -2.464 -8.199 1.00 79.06 78 PHE A N 1
ATOM 592 C CA . PHE A 1 78 ? 17.469 -3.518 -8.696 1.00 79.06 78 PHE A CA 1
ATOM 593 C C . PHE A 1 78 ? 17.963 -4.167 -10.006 1.00 79.06 78 PHE A C 1
ATOM 595 O O . PHE A 1 78 ? 17.359 -5.131 -10.483 1.00 79.06 78 PHE A O 1
ATOM 602 N N . GLY A 1 79 ? 19.074 -3.690 -10.581 1.00 82.25 79 GLY A N 1
ATOM 603 C CA . GLY A 1 79 ? 19.710 -4.284 -11.759 1.00 82.25 79 GLY A CA 1
ATOM 604 C C . GLY A 1 79 ? 18.781 -4.365 -12.976 1.00 82.25 79 GLY A C 1
ATOM 605 O O . GLY A 1 79 ? 18.079 -3.414 -13.301 1.00 82.25 79 GLY A O 1
ATOM 606 N N . ALA A 1 80 ? 18.757 -5.514 -13.659 1.00 78.25 80 ALA A N 1
ATOM 607 C CA . ALA A 1 80 ? 17.987 -5.695 -14.895 1.00 78.25 80 ALA A CA 1
ATOM 608 C C . ALA A 1 80 ? 16.464 -5.499 -14.723 1.00 78.25 80 ALA A C 1
ATOM 610 O O . ALA A 1 80 ? 15.784 -5.088 -15.661 1.00 78.25 80 ALA A O 1
ATOM 611 N N . VAL A 1 81 ? 15.931 -5.744 -13.521 1.00 78.94 81 VAL A N 1
ATOM 612 C CA . VAL A 1 81 ? 14.490 -5.631 -13.231 1.00 78.94 81 VAL A CA 1
ATOM 613 C C . VAL A 1 81 ? 14.038 -4.173 -13.133 1.00 78.94 81 VAL A C 1
ATOM 615 O O . VAL A 1 81 ? 12.876 -3.869 -13.407 1.00 78.94 81 VAL A O 1
ATOM 618 N N . ALA A 1 82 ? 14.957 -3.257 -12.811 1.00 84.62 82 ALA A N 1
ATOM 619 C CA . ALA A 1 82 ? 14.691 -1.822 -12.801 1.00 84.62 82 ALA A CA 1
ATOM 620 C C . ALA A 1 82 ? 14.216 -1.322 -14.168 1.00 84.62 82 ALA A C 1
ATOM 622 O O . ALA A 1 82 ? 13.227 -0.595 -14.244 1.00 84.62 82 ALA A O 1
ATOM 623 N N . TYR A 1 83 ? 14.885 -1.759 -15.241 1.00 83.94 83 TYR A N 1
ATOM 624 C CA . TYR A 1 83 ? 14.541 -1.363 -16.605 1.00 83.94 83 TYR A CA 1
ATOM 625 C C . TYR A 1 83 ? 13.127 -1.798 -16.965 1.00 83.94 83 TYR A C 1
ATOM 627 O O . TYR A 1 83 ? 12.352 -0.986 -17.448 1.00 83.94 83 TYR A O 1
ATOM 635 N N . TYR A 1 84 ? 12.743 -3.032 -16.628 1.00 83.75 84 TYR A N 1
ATOM 636 C CA . TYR A 1 84 ? 11.385 -3.505 -16.887 1.00 83.75 84 TYR A CA 1
ATOM 637 C C . TYR A 1 84 ? 10.325 -2.687 -16.126 1.00 83.75 84 TYR A C 1
ATOM 639 O O . TYR A 1 84 ? 9.302 -2.302 -16.695 1.00 83.75 84 TYR A O 1
ATOM 647 N N . LEU A 1 85 ? 10.570 -2.365 -14.850 1.00 87.31 85 LEU A N 1
ATOM 648 C CA . LEU A 1 85 ? 9.662 -1.532 -14.054 1.00 87.31 85 LEU A CA 1
ATOM 649 C C . LEU A 1 85 ? 9.527 -0.113 -14.629 1.00 87.31 85 LEU A C 1
ATOM 651 O O . LEU A 1 85 ? 8.413 0.408 -14.740 1.00 87.31 85 LEU A O 1
ATOM 655 N N . LEU A 1 86 ? 10.652 0.508 -14.985 1.00 87.44 86 LEU A N 1
ATOM 656 C CA . LEU A 1 86 ? 10.696 1.866 -15.522 1.00 87.44 86 LEU A CA 1
ATOM 657 C C . LEU A 1 86 ? 10.154 1.944 -16.952 1.00 87.44 86 LEU A C 1
ATOM 659 O O . LEU A 1 86 ? 9.504 2.930 -17.273 1.00 87.44 86 LEU A O 1
ATOM 663 N N . ASP A 1 87 ? 10.315 0.912 -17.773 1.00 88.44 87 ASP A N 1
ATOM 664 C CA . ASP A 1 87 ? 9.696 0.848 -19.101 1.00 88.44 87 ASP A CA 1
ATOM 665 C C . ASP A 1 87 ? 8.173 0.665 -19.005 1.00 88.44 87 ASP A C 1
ATOM 667 O O . ASP A 1 87 ? 7.426 1.185 -19.834 1.00 88.44 87 ASP A O 1
ATOM 671 N N . THR A 1 88 ? 7.694 -0.036 -17.971 1.00 86.69 88 THR A N 1
ATOM 672 C CA . THR A 1 88 ? 6.260 -0.306 -17.782 1.00 86.69 88 THR A CA 1
ATOM 673 C C . THR A 1 88 ? 5.506 0.896 -17.210 1.00 86.69 88 THR A C 1
ATOM 675 O O . THR A 1 88 ? 4.434 1.251 -17.699 1.00 86.69 88 THR A O 1
ATOM 678 N N . LEU A 1 89 ? 6.027 1.511 -16.143 1.00 86.44 89 LEU A N 1
ATOM 679 C CA . LEU A 1 89 ? 5.369 2.631 -15.459 1.00 86.44 89 LEU A CA 1
ATOM 680 C C . LEU A 1 89 ? 5.970 3.986 -15.845 1.00 86.44 89 LEU A C 1
ATOM 682 O O . LEU A 1 89 ? 5.265 4.987 -15.901 1.00 86.44 89 LEU A O 1
ATOM 686 N N . GLY A 1 90 ? 7.270 4.062 -16.094 1.00 89.06 90 GLY A N 1
ATOM 687 C CA . GLY A 1 90 ? 7.990 5.330 -16.151 1.00 89.06 90 GLY A CA 1
ATOM 688 C C . GLY A 1 90 ? 8.203 5.935 -14.763 1.00 89.06 90 GLY A C 1
ATOM 689 O O . GLY A 1 90 ? 7.408 5.756 -13.836 1.00 89.06 90 GLY A O 1
ATOM 690 N N . SER A 1 91 ? 9.278 6.708 -14.613 1.00 88.12 91 SER A N 1
ATOM 691 C CA . SER A 1 91 ? 9.681 7.278 -13.320 1.00 88.12 91 SER A CA 1
ATOM 692 C C . SER A 1 91 ? 8.588 8.157 -12.698 1.00 88.12 91 SER A C 1
ATOM 694 O O . SER A 1 91 ? 8.340 8.098 -11.497 1.00 88.12 91 SER A O 1
ATOM 696 N N . THR A 1 92 ? 7.875 8.949 -13.506 1.00 90.94 92 THR A N 1
ATOM 697 C CA . THR A 1 92 ? 6.822 9.842 -12.998 1.00 90.94 92 THR A CA 1
ATOM 698 C C . THR A 1 92 ? 5.597 9.082 -12.493 1.00 90.94 92 THR A C 1
ATOM 700 O O . THR A 1 92 ? 5.110 9.387 -11.402 1.00 90.94 92 THR A O 1
ATOM 703 N N . LEU A 1 93 ? 5.086 8.093 -13.242 1.00 93.31 93 LEU A N 1
ATOM 704 C CA . LEU A 1 93 ? 3.930 7.320 -12.773 1.00 93.31 93 LEU A CA 1
ATOM 705 C C . LEU A 1 93 ? 4.312 6.428 -11.597 1.00 93.31 93 LEU A C 1
ATOM 707 O O . LEU A 1 93 ? 3.490 6.267 -10.702 1.00 93.31 93 LEU A O 1
ATOM 711 N N . LEU A 1 94 ? 5.547 5.918 -11.541 1.00 93.50 94 LEU A N 1
ATOM 712 C CA . LEU A 1 94 ? 6.056 5.185 -10.383 1.00 93.50 94 LEU A CA 1
ATOM 713 C C . LEU A 1 94 ? 5.998 6.041 -9.106 1.00 93.50 94 LEU A C 1
ATOM 715 O O . LEU A 1 94 ? 5.495 5.588 -8.076 1.00 93.50 94 LEU A O 1
ATOM 719 N N . ILE A 1 95 ? 6.441 7.301 -9.173 1.00 93.81 95 ILE A N 1
ATOM 720 C CA . ILE A 1 95 ? 6.378 8.224 -8.030 1.00 93.81 95 ILE A CA 1
ATOM 721 C C . ILE A 1 95 ? 4.920 8.501 -7.639 1.00 93.81 95 ILE A C 1
ATOM 723 O O . ILE A 1 95 ? 4.569 8.399 -6.466 1.00 93.81 95 ILE A O 1
ATOM 727 N N . LEU A 1 96 ? 4.039 8.788 -8.602 1.00 96.12 96 LEU A N 1
ATOM 728 C CA . LEU A 1 96 ? 2.621 9.020 -8.306 1.00 96.12 96 LEU A CA 1
ATOM 729 C C . LEU A 1 96 ? 1.955 7.784 -7.692 1.00 96.12 96 LEU A C 1
ATOM 731 O O . LEU A 1 96 ? 1.247 7.895 -6.690 1.00 96.12 96 LEU A O 1
ATOM 735 N N . TYR A 1 97 ? 2.214 6.608 -8.256 1.00 95.31 97 TYR A N 1
ATOM 736 C CA . TYR A 1 97 ? 1.690 5.334 -7.781 1.00 95.31 97 TYR A CA 1
ATOM 737 C C . TYR A 1 97 ? 2.171 5.033 -6.357 1.00 95.31 97 TYR A C 1
ATOM 739 O O . TYR A 1 97 ? 1.354 4.705 -5.498 1.00 95.31 97 TYR A O 1
ATOM 747 N N . SER A 1 98 ? 3.455 5.255 -6.063 1.00 95.56 98 SER A N 1
ATOM 748 C CA . SER A 1 98 ? 4.035 5.029 -4.730 1.00 95.56 98 SER A CA 1
ATOM 749 C C . SER A 1 98 ? 3.512 5.939 -3.627 1.00 95.56 98 SER A C 1
ATOM 751 O O . SER A 1 98 ? 3.613 5.590 -2.452 1.00 95.56 98 SER A O 1
ATOM 753 N N . ILE A 1 99 ? 2.888 7.060 -3.981 1.00 95.44 99 ILE A N 1
ATOM 754 C CA . ILE A 1 99 ? 2.215 7.944 -3.028 1.00 95.44 99 ILE A CA 1
ATOM 755 C C . ILE A 1 99 ? 0.728 7.593 -2.938 1.00 95.44 99 ILE A C 1
ATOM 757 O O . ILE A 1 99 ? 0.201 7.354 -1.851 1.00 95.44 99 ILE A O 1
ATOM 761 N N . ILE A 1 100 ? 0.038 7.550 -4.079 1.00 96.69 100 ILE A N 1
ATOM 762 C CA . ILE A 1 100 ? -1.422 7.419 -4.132 1.00 96.69 100 ILE A CA 1
ATOM 763 C C . ILE A 1 100 ? -1.862 6.049 -3.620 1.00 96.69 100 ILE A C 1
ATOM 765 O O . ILE A 1 100 ? -2.773 5.965 -2.795 1.00 96.69 100 ILE A O 1
ATOM 769 N N . TYR A 1 101 ? -1.218 4.974 -4.074 1.00 95.62 101 TYR A N 1
ATOM 770 C CA . TYR A 1 101 ? -1.657 3.620 -3.757 1.00 95.62 101 TYR A CA 1
ATOM 771 C C . TYR A 1 101 ? -1.595 3.311 -2.247 1.00 95.62 101 TYR A C 1
ATOM 773 O O . TYR A 1 101 ? -2.627 2.931 -1.680 1.00 95.62 101 TYR A O 1
ATOM 781 N N . PRO A 1 102 ? -0.480 3.562 -1.530 1.00 95.31 102 PRO A N 1
ATOM 782 C CA . PRO A 1 102 ? -0.424 3.321 -0.087 1.00 95.31 102 PRO A CA 1
ATOM 783 C C . PRO A 1 102 ? -1.375 4.215 0.717 1.00 95.31 102 PRO A C 1
ATOM 785 O O . PRO A 1 102 ? -1.908 3.773 1.740 1.00 95.31 102 PRO A O 1
ATOM 788 N N . ILE A 1 103 ? -1.624 5.451 0.261 1.00 95.88 103 ILE A N 1
ATOM 789 C CA . ILE A 1 103 ? -2.604 6.352 0.882 1.00 95.88 103 ILE A CA 1
ATOM 790 C C . ILE A 1 103 ? -4.013 5.778 0.747 1.00 95.88 103 ILE A C 1
ATOM 792 O O . ILE A 1 103 ? -4.715 5.683 1.752 1.00 95.88 103 ILE A O 1
ATOM 796 N N . LEU A 1 104 ? -4.424 5.351 -0.450 1.00 96.56 104 LEU A N 1
ATOM 797 C CA . LEU A 1 104 ? -5.749 4.766 -0.677 1.00 96.56 104 LEU A CA 1
ATOM 798 C C . LEU A 1 104 ? -5.965 3.511 0.173 1.00 96.56 104 LEU A C 1
ATOM 800 O O . LEU A 1 104 ? -7.011 3.360 0.813 1.00 96.56 104 LEU A O 1
ATOM 804 N N . VAL A 1 105 ? -4.956 2.640 0.257 1.00 95.94 105 VAL A N 1
ATOM 805 C CA . VAL A 1 105 ? -5.009 1.466 1.135 1.00 95.94 105 VAL A CA 1
ATOM 806 C C . VAL A 1 105 ? -5.125 1.900 2.600 1.00 95.94 105 VAL A C 1
ATOM 808 O O . VAL A 1 105 ? -6.008 1.438 3.315 1.00 95.94 105 VAL A O 1
ATOM 811 N N . GLY A 1 106 ? -4.300 2.842 3.059 1.00 95.62 106 GLY A N 1
ATOM 812 C CA . GLY A 1 106 ? -4.364 3.349 4.431 1.00 95.62 106 GLY A CA 1
ATOM 813 C C . GLY A 1 106 ? -5.720 3.964 4.792 1.00 95.62 106 GLY A C 1
ATOM 814 O O . GLY A 1 106 ? -6.276 3.647 5.843 1.00 95.62 106 GLY A O 1
ATOM 815 N N . VAL A 1 107 ? -6.269 4.806 3.917 1.00 96.56 107 VAL A N 1
ATOM 816 C CA . VAL A 1 107 ? -7.563 5.472 4.109 1.00 96.56 107 VAL A CA 1
ATOM 817 C C . VAL A 1 107 ? -8.708 4.465 4.097 1.00 96.56 107 VAL A C 1
ATOM 819 O O . VAL A 1 107 ? -9.583 4.553 4.953 1.00 96.56 107 VAL A O 1
ATOM 822 N N . SER A 1 108 ? -8.698 3.477 3.198 1.00 96.31 108 SER A N 1
ATOM 823 C CA . SER A 1 108 ? -9.750 2.452 3.167 1.00 96.31 108 SER A CA 1
ATOM 824 C C . SER A 1 108 ? -9.808 1.654 4.474 1.00 96.31 108 SER A C 1
ATOM 826 O O . SER A 1 108 ? -10.881 1.541 5.069 1.00 96.31 108 SER A O 1
ATOM 828 N N . PHE A 1 109 ? -8.664 1.204 5.004 1.00 96.31 109 PHE A N 1
ATOM 829 C CA . PHE A 1 109 ? -8.614 0.564 6.323 1.00 96.31 109 PHE A CA 1
ATOM 830 C C . PHE A 1 109 ? -9.041 1.505 7.454 1.00 96.31 109 PHE A C 1
ATOM 832 O O . PHE A 1 109 ? -9.773 1.085 8.349 1.00 96.31 109 PHE A O 1
ATOM 839 N N . ALA A 1 110 ? -8.656 2.783 7.404 1.00 95.75 110 ALA A N 1
ATOM 840 C CA . ALA A 1 110 ? -9.086 3.757 8.402 1.00 95.75 110 ALA A CA 1
ATOM 841 C C . ALA A 1 110 ? -10.615 3.952 8.402 1.00 95.75 110 ALA A C 1
ATOM 843 O O . ALA A 1 110 ? -11.234 3.961 9.466 1.00 95.75 110 ALA A O 1
ATOM 844 N N . ILE A 1 111 ? -11.233 4.038 7.219 1.00 96.12 111 ILE A N 1
ATOM 845 C CA . ILE A 1 111 ? -12.689 4.130 7.053 1.00 96.12 111 ILE A CA 1
ATOM 846 C C . ILE A 1 111 ? -13.368 2.873 7.602 1.00 96.12 111 ILE A C 1
ATOM 848 O O . ILE A 1 111 ? -14.333 2.982 8.359 1.00 96.12 111 ILE A O 1
ATOM 852 N N . PHE A 1 112 ? -12.860 1.679 7.281 1.00 95.31 112 PHE A N 1
ATOM 853 C CA . PHE A 1 112 ? -13.407 0.438 7.833 1.00 95.31 112 PHE A CA 1
ATOM 854 C C . PHE A 1 112 ? -13.299 0.389 9.359 1.00 95.31 112 PHE A C 1
ATOM 856 O O . PHE A 1 112 ? -14.271 0.022 10.021 1.00 95.31 112 PHE A O 1
ATOM 863 N N . GLY A 1 113 ? -12.165 0.818 9.920 1.00 93.94 113 GLY A N 1
ATOM 864 C CA . GLY A 1 113 ? -11.980 0.920 11.367 1.00 93.94 113 GLY A CA 1
ATOM 865 C C . GLY A 1 113 ? -13.003 1.866 11.987 1.00 93.94 113 GLY A C 1
ATOM 866 O O . GLY A 1 113 ? -13.673 1.515 12.954 1.00 93.94 113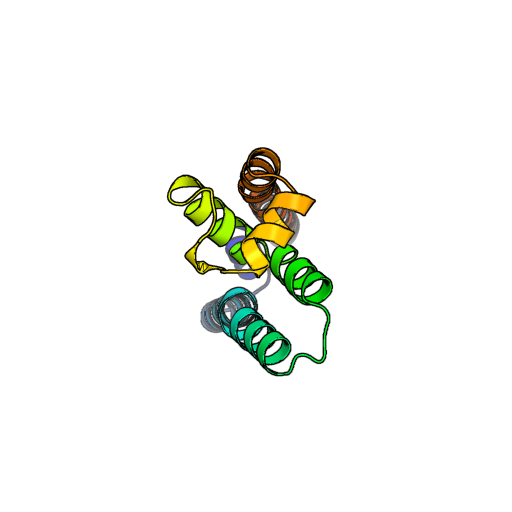 GLY A O 1
ATOM 867 N N . PHE A 1 114 ? -13.221 3.026 11.367 1.00 94.19 114 PHE A N 1
ATOM 868 C CA . PHE A 1 114 ? -14.184 4.020 11.837 1.00 94.19 114 PHE A CA 1
ATOM 869 C C . PHE A 1 114 ? -15.628 3.495 11.820 1.00 94.19 114 PHE A C 1
ATOM 871 O O . PHE A 1 114 ? -16.369 3.682 12.786 1.00 94.19 114 PHE A O 1
ATOM 878 N N . ILE A 1 115 ? -16.030 2.793 10.755 1.00 94.06 115 ILE A N 1
ATOM 879 C CA . ILE A 1 115 ? -17.372 2.200 10.643 1.00 94.06 115 ILE A CA 1
ATOM 880 C C . ILE A 1 115 ? -17.605 1.154 11.743 1.00 94.06 115 ILE A C 1
ATOM 882 O O . ILE A 1 115 ? -18.691 1.115 12.326 1.00 94.06 115 ILE A O 1
ATOM 886 N N . ILE A 1 116 ? -16.614 0.304 12.031 1.00 91.44 116 ILE A N 1
ATOM 887 C CA . ILE A 1 116 ? -16.713 -0.719 13.085 1.00 91.44 116 ILE A CA 1
ATOM 888 C C . ILE A 1 116 ? -16.734 -0.069 14.467 1.00 91.44 116 ILE A C 1
ATOM 890 O O . ILE A 1 116 ? -17.577 -0.428 15.289 1.00 91.44 116 ILE A O 1
ATOM 894 N N . PHE A 1 117 ? -15.852 0.904 14.700 1.00 90.31 117 PHE A N 1
ATOM 895 C CA . PHE A 1 117 ? -15.777 1.656 15.948 1.00 90.31 117 PHE A CA 1
ATOM 896 C C . PHE A 1 117 ? -17.129 2.293 16.292 1.00 90.31 117 PHE A C 1
ATOM 898 O O . PHE A 1 117 ? -17.692 2.014 17.347 1.00 90.31 117 PHE A O 1
ATOM 905 N N . LYS A 1 118 ? -17.727 3.027 15.344 1.00 89.62 118 LYS A N 1
ATOM 906 C CA . LYS A 1 118 ? -19.029 3.688 15.528 1.00 89.62 118 LYS A CA 1
ATOM 907 C C . LYS A 1 118 ? -20.168 2.717 15.861 1.00 89.62 118 LYS A C 1
ATOM 909 O O . LYS A 1 118 ? -21.101 3.099 16.555 1.00 89.62 118 LYS A O 1
ATOM 914 N N . LYS A 1 119 ? -20.124 1.477 15.360 1.00 84.25 119 LYS A N 1
ATOM 915 C CA . LYS A 1 119 ? -21.140 0.450 15.656 1.00 84.25 119 LYS A CA 1
ATOM 916 C C . LYS A 1 119 ? -20.995 -0.165 17.048 1.00 84.25 119 LYS A C 1
ATOM 918 O O . LYS A 1 119 ? -21.979 -0.678 17.567 1.00 84.25 119 LYS A O 1
ATOM 923 N N . ARG A 1 120 ? -19.787 -0.173 17.615 1.00 73.44 120 ARG A N 1
ATOM 924 C CA . ARG A 1 120 ? -19.502 -0.753 18.938 1.00 73.44 120 ARG A CA 1
ATOM 925 C C . ARG A 1 120 ? -19.648 0.252 20.079 1.00 73.44 120 ARG A C 1
ATOM 927 O O . ARG A 1 120 ? -19.847 -0.180 21.198 1.00 73.44 120 ARG A O 1
ATOM 934 N N . ASP A 1 121 ? -19.587 1.546 19.780 1.00 64.25 121 ASP A N 1
ATOM 935 C CA . ASP A 1 121 ? -19.745 2.641 20.754 1.00 64.25 121 ASP A CA 1
ATOM 936 C C . ASP A 1 121 ? -21.222 2.936 21.113 1.00 64.25 121 ASP A C 1
ATOM 938 O O . ASP A 1 121 ? -21.524 3.681 22.036 1.00 64.25 121 ASP A O 1
ATOM 942 N N . ILE A 1 122 ? -22.168 2.356 20.366 1.00 58.28 122 ILE A N 1
ATOM 943 C CA . ILE A 1 122 ? -23.624 2.524 20.550 1.00 58.28 122 ILE A CA 1
ATOM 944 C C . ILE A 1 122 ? -24.299 1.342 21.278 1.00 58.28 122 ILE A C 1
ATOM 946 O O . ILE A 1 122 ? -25.525 1.236 21.245 1.00 58.28 122 ILE A O 1
ATOM 950 N N . LEU A 1 123 ? -23.524 0.452 21.907 1.00 48.06 123 LEU A N 1
ATOM 951 C CA . LEU A 1 123 ? -23.980 -0.700 22.703 1.00 48.06 123 LEU A CA 1
ATOM 952 C C . LEU A 1 123 ? -23.347 -0.659 24.094 1.00 48.06 123 LEU A C 1
ATOM 954 O O . LEU A 1 123 ? -24.069 -0.996 25.057 1.00 48.06 123 LEU A O 1
#

pLDDT: mean 89.6, std 7.13, range [48.06, 96.69]

Sequence (123 aa):
FLGIAFFISTVVKSHDIGLAISFGVWIVLLGFIDVALIGLMMQNRVADEVVLTVAMLNPIEVFRVGAISLFDPELTIFGAVAYYLLDTLGSTLLILYSIIYPILVGVSFAIFGFIIFKKRDIL

Solvent-accessible surface area (backbone atoms only — not comparable to full-atom values): 6638 Å² total; per-residue (Å²): 100,66,20,49,53,48,25,45,56,56,73,46,92,47,69,69,58,35,51,54,51,52,51,50,52,47,38,50,65,55,56,48,49,53,55,53,48,51,54,43,57,76,64,69,80,56,61,68,68,59,50,47,52,57,47,63,70,33,52,63,48,29,32,52,54,28,59,46,35,76,79,36,74,70,35,68,93,56,48,80,58,26,54,57,52,40,72,72,53,30,69,67,50,40,44,50,47,25,52,51,51,36,48,53,55,24,50,52,31,34,51,53,18,50,58,51,40,61,64,61,76,77,113

Foldseek 3Di:
DQLQLLLLVLVDDDPVVSVVVVVVVCCVLPVVLVVVLVVVVVVVPDDLVVSVVSQLVRLVSLLVQLVVCVVVVQPVVVPPSSVVVCVVQNNVSSNVSNPVVNVVVSVVSNVNSVVSNVVVVVD